Protein AF-A0A3D5T8Q3-F1 (afdb_monomer_lite)

Secondary structure (DSSP, 8-state):
--HHHHHHHHHHHHHHHHHHHHHHHHHHS---HHHHHHHHHHHHHHHHHHHHHHHHHHHHTT--SSHHHHHHHHHHHHHHTT-HHHHHHHHHT-

Structure (mmCIF, N/CA/C/O backbone):
data_AF-A0A3D5T8Q3-F1
#
_entry.id   AF-A0A3D5T8Q3-F1
#
loop_
_atom_site.group_PDB
_atom_site.id
_atom_site.type_symbol
_atom_site.label_atom_id
_atom_site.label_alt_id
_atom_site.label_comp_id
_atom_site.label_asym_id
_atom_site.label_entity_id
_atom_site.label_seq_id
_atom_site.pdbx_PDB_ins_code
_atom_site.Cartn_x
_atom_site.Cartn_y
_atom_site.Cartn_z
_atom_site.occupancy
_atom_site.B_iso_or_equiv
_atom_site.auth_seq_id
_atom_site.auth_comp_id
_atom_site.auth_asym_id
_atom_site.auth_atom_id
_atom_site.pdbx_PDB_model_num
ATOM 1 N N . MET A 1 1 ? -26.015 -15.810 -1.059 1.00 54.97 1 MET A N 1
ATOM 2 C CA . MET A 1 1 ? -24.928 -14.837 -0.778 1.00 54.97 1 MET A CA 1
ATOM 3 C C . MET A 1 1 ? -25.494 -13.435 -0.587 1.00 54.97 1 MET A C 1
ATOM 5 O O . MET A 1 1 ? -26.191 -12.942 -1.467 1.00 54.97 1 MET A O 1
ATOM 9 N N . THR A 1 2 ? -25.189 -12.785 0.534 1.00 77.38 2 THR A N 1
ATOM 10 C CA . THR A 1 2 ? -25.595 -11.402 0.844 1.00 77.38 2 THR A CA 1
ATOM 11 C C . THR A 1 2 ? -24.880 -10.378 -0.053 1.00 77.38 2 THR A C 1
ATOM 13 O O . THR A 1 2 ? -23.724 -10.565 -0.433 1.00 77.38 2 THR A O 1
ATOM 16 N N . LYS A 1 3 ? -25.552 -9.264 -0.394 1.00 73.81 3 LYS A N 1
ATOM 17 C CA . LYS A 1 3 ? -25.039 -8.215 -1.311 1.00 73.81 3 LYS A CA 1
ATOM 18 C C . LYS A 1 3 ? -23.670 -7.641 -0.890 1.00 73.81 3 L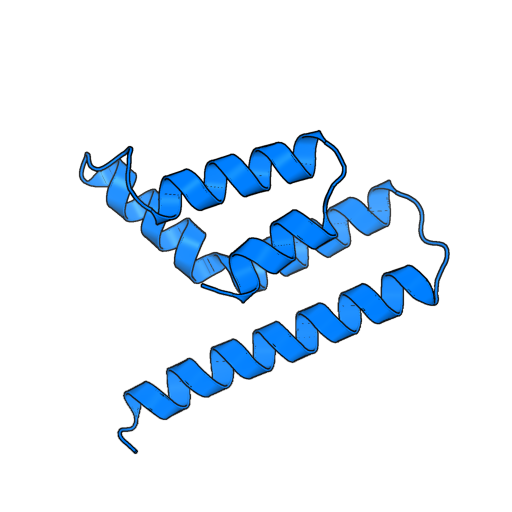YS A C 1
ATOM 20 O O . LYS A 1 3 ? -22.862 -7.301 -1.749 1.00 73.81 3 LYS A O 1
ATOM 25 N N . LYS A 1 4 ? -23.378 -7.597 0.419 1.00 70.06 4 LYS A N 1
ATOM 26 C CA . LYS A 1 4 ? -22.071 -7.185 0.972 1.00 70.06 4 LYS A CA 1
ATOM 27 C C . LYS A 1 4 ? -20.929 -8.132 0.583 1.00 70.06 4 LYS A C 1
ATOM 29 O O . LYS A 1 4 ? -19.845 -7.662 0.255 1.00 70.06 4 LYS A O 1
ATOM 34 N N . LEU A 1 5 ? -21.179 -9.443 0.564 1.00 71.81 5 LEU A N 1
ATOM 35 C CA . LEU A 1 5 ? -20.159 -10.448 0.259 1.00 71.81 5 LEU A CA 1
ATOM 36 C C . LEU A 1 5 ? -19.758 -10.412 -1.224 1.00 71.81 5 LEU A C 1
ATOM 38 O O . LEU A 1 5 ? -18.574 -10.467 -1.533 1.00 71.81 5 LEU A O 1
ATOM 42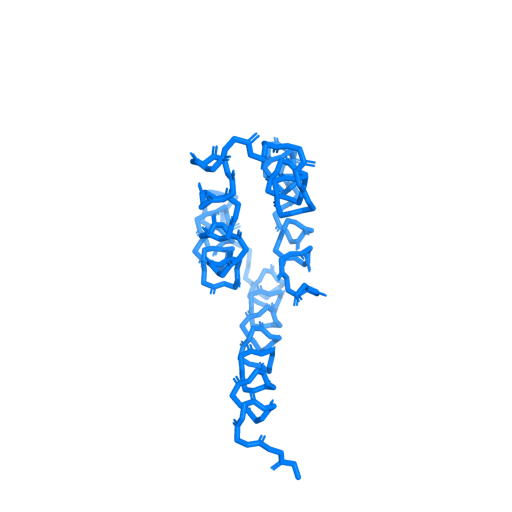 N N . LYS A 1 6 ? -20.721 -10.203 -2.137 1.00 71.62 6 LYS A N 1
ATOM 43 C CA . LYS A 1 6 ? -20.438 -10.016 -3.575 1.00 71.62 6 LYS A CA 1
ATOM 44 C C . LYS A 1 6 ? -19.559 -8.789 -3.842 1.00 71.62 6 LYS A C 1
ATOM 46 O O . LYS A 1 6 ? -18.645 -8.868 -4.652 1.00 71.62 6 LYS A O 1
ATOM 51 N N . LYS A 1 7 ? -19.802 -7.670 -3.150 1.00 70.19 7 LYS A N 1
ATOM 52 C CA . LYS A 1 7 ? -19.021 -6.432 -3.327 1.00 70.19 7 LYS A CA 1
ATOM 53 C C . LYS A 1 7 ? -17.573 -6.585 -2.844 1.00 70.19 7 LYS A C 1
ATOM 55 O O . LYS A 1 7 ? -16.662 -6.076 -3.486 1.00 70.19 7 LYS A O 1
ATOM 60 N N . ARG A 1 8 ? -17.370 -7.324 -1.747 1.00 69.19 8 ARG A N 1
ATOM 61 C CA . ARG A 1 8 ? -16.035 -7.660 -1.228 1.00 69.19 8 ARG A CA 1
ATOM 62 C C . ARG A 1 8 ? -15.299 -8.627 -2.164 1.00 69.19 8 ARG A C 1
ATOM 64 O O . ARG A 1 8 ? -14.146 -8.387 -2.486 1.00 69.19 8 ARG A O 1
ATOM 71 N N . LEU A 1 9 ? -15.998 -9.637 -2.687 1.00 75.25 9 LEU A N 1
ATOM 72 C CA . LEU A 1 9 ? -15.445 -10.588 -3.656 1.00 75.25 9 LEU A CA 1
ATOM 73 C C . LEU A 1 9 ? -14.994 -9.904 -4.959 1.00 75.25 9 LEU A C 1
ATOM 75 O O . LEU A 1 9 ? -13.897 -10.167 -5.432 1.00 75.25 9 LEU A O 1
ATOM 79 N N . TYR A 1 10 ? -15.795 -8.983 -5.505 1.00 73.31 10 TYR A N 1
ATOM 80 C CA . TYR A 1 10 ? -15.418 -8.224 -6.705 1.00 73.31 10 TYR A CA 1
ATOM 81 C C . TYR A 1 10 ? -14.162 -7.365 -6.502 1.00 73.31 10 TYR A C 1
ATOM 83 O O . TYR A 1 10 ? -13.359 -7.260 -7.422 1.00 73.31 10 TYR A O 1
ATOM 91 N N . ARG A 1 11 ? -13.964 -6.785 -5.309 1.00 68.38 11 ARG A N 1
ATOM 92 C CA . ARG A 1 11 ? -12.727 -6.058 -4.971 1.00 68.38 11 ARG A CA 1
ATOM 93 C C . ARG A 1 11 ? -11.509 -6.978 -4.944 1.00 68.38 11 ARG A C 1
ATOM 95 O O . ARG A 1 11 ? -10.499 -6.630 -5.540 1.00 68.38 11 ARG A O 1
ATOM 102 N N . ILE A 1 12 ? -11.629 -8.150 -4.319 1.00 74.56 12 ILE A N 1
ATOM 103 C CA . ILE A 1 12 ? -10.540 -9.137 -4.249 1.00 74.56 12 ILE A CA 1
ATOM 104 C C . ILE A 1 12 ? -10.176 -9.630 -5.655 1.00 74.56 12 ILE A C 1
ATOM 106 O O . ILE A 1 12 ? -9.004 -9.661 -6.012 1.00 74.56 12 ILE A O 1
ATOM 110 N N . ILE A 1 13 ? -11.173 -9.949 -6.487 1.00 79.31 13 ILE A N 1
ATOM 111 C CA . ILE A 1 13 ? -10.945 -10.394 -7.869 1.00 79.31 13 ILE A CA 1
ATOM 112 C C . ILE A 1 13 ? -10.302 -9.279 -8.705 1.00 79.31 13 ILE A C 1
ATOM 114 O O . ILE A 1 13 ? -9.344 -9.541 -9.426 1.00 79.31 13 ILE A O 1
ATOM 118 N N . ALA A 1 14 ? -10.775 -8.034 -8.590 1.00 76.38 14 ALA A N 1
ATOM 119 C CA . ALA A 1 14 ? -10.174 -6.899 -9.290 1.00 76.38 14 ALA A CA 1
ATOM 120 C C . ALA A 1 14 ? -8.717 -6.662 -8.858 1.00 76.38 14 ALA A C 1
ATOM 122 O O . ALA A 1 14 ? -7.859 -6.455 -9.714 1.00 76.38 14 ALA A O 1
ATOM 123 N N . GLY A 1 15 ? -8.423 -6.762 -7.557 1.00 70.38 15 GLY A N 1
ATOM 124 C CA . GLY A 1 15 ? -7.060 -6.693 -7.034 1.00 70.38 15 GLY A CA 1
ATOM 125 C C . GLY A 1 15 ? -6.177 -7.812 -7.585 1.00 70.38 15 GLY A C 1
ATOM 126 O O . GLY A 1 15 ? -5.086 -7.538 -8.079 1.00 70.38 15 GLY A O 1
ATOM 127 N N . ALA A 1 16 ? -6.665 -9.056 -7.572 1.00 76.38 16 ALA A N 1
ATOM 128 C CA . ALA A 1 16 ? -5.926 -10.226 -8.054 1.00 76.38 16 ALA A CA 1
ATOM 129 C C . ALA A 1 16 ? -5.594 -10.131 -9.548 1.00 76.38 16 ALA A C 1
ATOM 131 O O . ALA A 1 16 ? -4.470 -10.425 -9.952 1.00 76.38 16 ALA A O 1
ATOM 132 N N . VAL A 1 17 ? -6.544 -9.663 -10.361 1.00 80.06 17 VAL A N 1
ATOM 133 C CA . VAL A 1 17 ? -6.331 -9.432 -11.798 1.00 80.06 17 VAL A CA 1
ATOM 134 C C . VAL A 1 17 ? -5.318 -8.308 -12.025 1.00 80.06 17 VAL A C 1
ATOM 136 O O . VAL A 1 17 ? -4.431 -8.452 -12.863 1.00 80.06 17 VAL A O 1
ATOM 139 N N . CYS A 1 18 ? -5.400 -7.218 -11.257 1.00 75.38 18 CYS A N 1
ATOM 140 C CA . CYS A 1 18 ? -4.465 -6.098 -11.367 1.00 75.38 18 CYS A CA 1
ATOM 141 C C . CYS A 1 18 ? -3.035 -6.503 -10.963 1.00 75.38 18 CYS A C 1
ATOM 143 O O . CYS A 1 18 ? -2.076 -6.146 -11.646 1.00 75.38 18 CYS A O 1
ATOM 145 N N . TYR A 1 19 ? -2.888 -7.307 -9.907 1.00 74.62 19 TYR A N 1
ATOM 146 C CA . TYR A 1 19 ? -1.602 -7.857 -9.476 1.00 74.62 19 TYR A CA 1
ATOM 147 C C . TYR A 1 19 ? -0.999 -8.806 -10.517 1.00 74.62 19 TYR A C 1
ATOM 149 O O . TYR A 1 19 ? 0.164 -8.654 -10.890 1.00 74.62 19 TYR A O 1
ATOM 157 N N . ALA A 1 20 ? -1.800 -9.735 -11.049 1.00 78.94 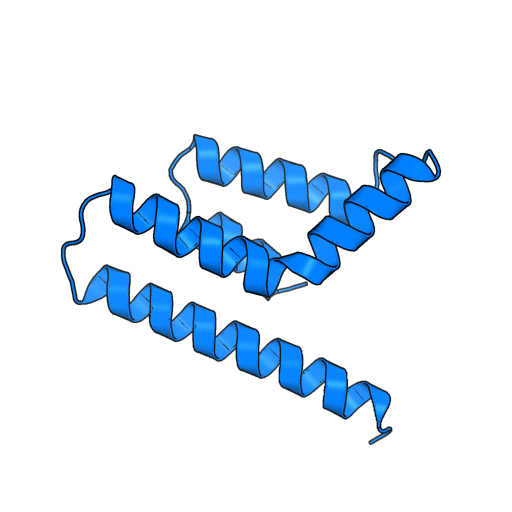20 ALA A N 1
ATOM 158 C CA . ALA A 1 20 ? -1.359 -10.650 -12.100 1.00 78.94 20 ALA A CA 1
ATOM 159 C C . ALA A 1 20 ? -0.931 -9.903 -13.375 1.00 78.94 20 ALA A C 1
ATOM 161 O O . ALA A 1 20 ? 0.067 -10.271 -13.995 1.00 78.94 20 ALA A O 1
ATOM 162 N N . ALA A 1 21 ? -1.640 -8.828 -13.739 1.00 76.12 21 ALA A N 1
ATOM 163 C CA . ALA A 1 21 ? -1.274 -7.973 -14.863 1.00 76.12 21 ALA A CA 1
ATOM 164 C C . ALA A 1 21 ? 0.068 -7.258 -14.633 1.00 76.12 21 ALA A C 1
ATOM 166 O O . ALA A 1 21 ? 0.912 -7.270 -15.526 1.00 76.12 21 ALA A O 1
ATOM 167 N N . CYS A 1 22 ? 0.303 -6.696 -13.440 1.00 67.62 22 CYS A N 1
ATOM 168 C CA . CYS A 1 22 ? 1.584 -6.070 -13.090 1.00 67.62 22 CYS A CA 1
ATOM 169 C C . CYS A 1 22 ? 2.748 -7.067 -13.102 1.00 67.62 22 CYS A C 1
ATOM 171 O O . CYS A 1 22 ? 3.789 -6.771 -13.683 1.00 67.62 22 CYS A O 1
ATOM 173 N N . MET A 1 23 ? 2.558 -8.259 -12.531 1.00 69.88 23 MET A N 1
ATOM 174 C CA . MET A 1 23 ? 3.586 -9.305 -12.507 1.00 69.88 23 MET A CA 1
ATOM 175 C C . MET A 1 23 ? 3.922 -9.814 -13.920 1.00 69.88 23 MET A C 1
ATOM 177 O O . MET A 1 23 ? 5.078 -10.104 -14.231 1.00 69.88 23 MET A O 1
ATOM 181 N N . ALA A 1 24 ? 2.923 -9.905 -14.805 1.00 74.62 24 ALA A N 1
ATOM 182 C CA . ALA A 1 24 ? 3.147 -10.237 -16.209 1.00 74.62 24 ALA A CA 1
ATOM 183 C C . ALA A 1 24 ? 3.912 -9.122 -16.940 1.00 74.62 24 ALA A C 1
ATOM 185 O O . ALA A 1 24 ? 4.822 -9.415 -17.710 1.00 74.62 24 ALA A O 1
ATOM 186 N N . LEU A 1 25 ? 3.586 -7.854 -16.673 1.00 67.88 25 LEU A N 1
ATOM 187 C CA . LEU A 1 25 ? 4.267 -6.694 -17.256 1.00 67.88 25 LEU A CA 1
ATOM 188 C C . LEU A 1 25 ? 5.745 -6.628 -16.852 1.00 67.88 25 LEU A C 1
ATOM 190 O O . LEU A 1 25 ? 6.593 -6.409 -17.712 1.00 67.88 25 LEU A O 1
ATOM 194 N N . GLU A 1 26 ? 6.048 -6.889 -15.580 1.00 66.50 26 GLU A N 1
ATOM 195 C CA . GLU A 1 26 ? 7.418 -6.949 -15.056 1.00 66.50 26 GLU A CA 1
ATOM 196 C C . GLU A 1 26 ? 8.251 -8.057 -15.720 1.00 66.50 26 GLU A C 1
ATOM 198 O O . GLU A 1 26 ? 9.418 -7.849 -16.041 1.00 66.50 26 GLU A O 1
ATOM 203 N N . LYS A 1 27 ? 7.654 -9.228 -15.983 1.00 66.38 27 LYS A N 1
ATOM 204 C CA . LYS A 1 27 ? 8.350 -10.339 -16.655 1.00 66.38 27 LYS A CA 1
ATOM 205 C C . LYS A 1 27 ? 8.492 -10.170 -18.167 1.00 66.38 27 LYS A C 1
ATOM 207 O O . LYS A 1 27 ? 9.417 -10.737 -18.743 1.00 66.38 27 LYS A O 1
ATOM 212 N N . LEU A 1 28 ? 7.553 -9.482 -18.816 1.00 59.88 28 LEU A N 1
ATOM 213 C CA . LEU A 1 28 ? 7.482 -9.401 -20.280 1.00 59.88 28 LEU A CA 1
ATOM 214 C C . LEU A 1 28 ? 8.178 -8.163 -20.852 1.00 59.88 28 LEU A C 1
ATOM 216 O O . LEU A 1 28 ? 8.557 -8.178 -22.022 1.00 59.88 28 LEU A O 1
ATOM 220 N N . VAL A 1 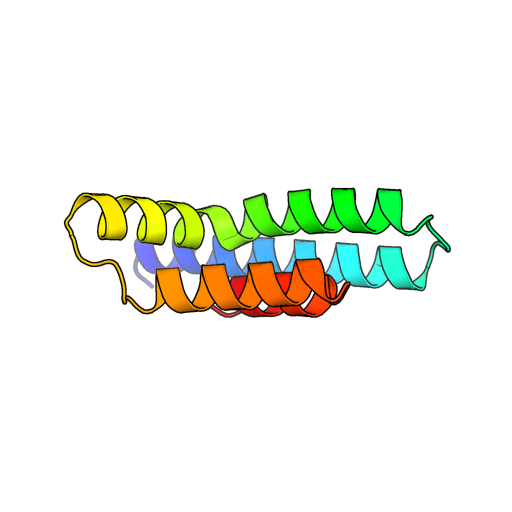29 ? 8.355 -7.105 -20.057 1.00 62.62 29 VAL A N 1
ATOM 221 C CA . VAL A 1 29 ? 8.984 -5.860 -20.504 1.00 62.62 29 VAL A CA 1
ATOM 222 C C . VAL A 1 29 ? 10.157 -5.536 -19.576 1.00 62.62 29 VAL A C 1
ATOM 224 O O . VAL A 1 29 ? 9.938 -5.356 -18.382 1.00 62.62 29 VAL A O 1
ATOM 227 N N . PRO A 1 30 ? 11.399 -5.414 -20.083 1.00 61.41 30 PRO A N 1
ATOM 228 C CA . PRO A 1 30 ? 12.516 -4.912 -19.292 1.00 61.41 30 PRO A CA 1
ATOM 229 C C . PRO A 1 30 ? 12.323 -3.405 -19.073 1.00 61.41 30 PRO A C 1
ATOM 231 O O . PRO A 1 30 ? 12.823 -2.571 -19.829 1.00 61.41 30 PRO A O 1
ATOM 234 N N . VAL A 1 31 ? 11.512 -3.052 -18.077 1.00 64.81 31 VAL A N 1
ATOM 235 C CA . VAL A 1 31 ? 11.226 -1.663 -17.715 1.00 64.81 31 VAL A CA 1
ATOM 236 C C . VAL A 1 31 ? 12.309 -1.142 -16.770 1.00 64.81 31 VAL A C 1
ATOM 238 O O . VAL A 1 31 ? 12.831 -1.875 -15.937 1.00 64.81 31 VAL A O 1
ATOM 241 N N . SER A 1 32 ? 12.648 0.143 -16.875 1.00 73.75 32 SER A N 1
ATOM 242 C CA . SER A 1 32 ? 13.550 0.804 -15.923 1.00 73.75 32 SER A CA 1
ATOM 243 C C . SER A 1 32 ? 13.015 0.699 -14.486 1.00 73.75 32 SER A C 1
ATOM 245 O O . SER A 1 32 ? 11.812 0.870 -14.267 1.00 73.75 32 SER A O 1
ATOM 247 N N . ASN A 1 33 ? 13.907 0.503 -13.505 1.00 73.69 33 ASN A N 1
ATOM 248 C CA . ASN A 1 33 ? 13.566 0.412 -12.075 1.00 73.69 33 ASN A CA 1
ATOM 249 C C . ASN A 1 33 ? 12.664 1.559 -11.592 1.00 73.69 33 ASN A C 1
ATOM 251 O O . ASN A 1 33 ? 11.772 1.343 -10.776 1.00 73.69 33 ASN A O 1
ATOM 255 N N . ASN A 1 34 ? 12.839 2.771 -12.125 1.00 79.69 34 ASN A N 1
ATOM 256 C CA . ASN A 1 34 ? 12.035 3.927 -11.727 1.00 79.69 34 ASN A CA 1
ATOM 257 C C . ASN A 1 34 ? 10.583 3.812 -12.210 1.00 79.69 34 ASN A C 1
ATOM 259 O O . ASN A 1 34 ? 9.658 4.220 -11.512 1.00 79.69 34 ASN A O 1
ATOM 263 N N . VAL A 1 35 ? 10.370 3.245 -13.398 1.00 80.62 35 VAL A N 1
ATOM 264 C CA . VAL A 1 35 ? 9.026 3.027 -13.950 1.00 80.62 35 VAL A CA 1
ATOM 265 C C . VAL A 1 35 ? 8.330 1.891 -13.199 1.00 80.62 35 VAL A C 1
ATOM 267 O O . VAL A 1 35 ? 7.147 2.007 -12.891 1.00 80.62 35 VAL A O 1
ATOM 270 N N . LEU A 1 36 ? 9.074 0.840 -12.841 1.00 79.44 36 LEU A N 1
ATOM 271 C CA . LEU A 1 36 ? 8.602 -0.258 -11.993 1.00 79.44 36 LEU A CA 1
ATOM 272 C C . LEU A 1 36 ? 8.146 0.237 -10.618 1.00 79.44 36 LEU A C 1
ATOM 274 O O . LEU A 1 36 ? 7.033 -0.074 -10.200 1.00 79.44 36 LEU A O 1
ATOM 278 N N . LEU A 1 37 ? 8.952 1.074 -9.960 1.00 83.75 37 LEU A N 1
ATOM 279 C CA . LEU A 1 37 ? 8.596 1.692 -8.682 1.00 83.75 37 LEU A CA 1
ATOM 280 C C . LEU A 1 37 ? 7.275 2.464 -8.791 1.00 83.75 37 LEU A C 1
ATOM 282 O O . LEU A 1 37 ? 6.383 2.269 -7.965 1.00 83.75 37 LEU A O 1
ATOM 286 N N . ILE A 1 38 ? 7.129 3.321 -9.809 1.00 84.62 38 ILE A N 1
ATOM 287 C CA . ILE A 1 38 ? 5.910 4.122 -10.009 1.00 84.62 38 ILE A CA 1
ATOM 288 C C . ILE A 1 38 ? 4.705 3.211 -10.274 1.00 84.62 38 ILE A C 1
ATOM 290 O O . ILE A 1 38 ? 3.649 3.406 -9.672 1.00 84.62 38 ILE A O 1
ATOM 294 N N . ALA A 1 39 ? 4.856 2.198 -11.130 1.00 83.75 39 ALA A N 1
ATOM 295 C CA . ALA A 1 39 ? 3.791 1.249 -11.438 1.00 83.75 39 ALA A CA 1
ATOM 296 C C . ALA A 1 39 ? 3.329 0.490 -10.184 1.00 83.75 39 ALA A C 1
ATOM 298 O O . ALA A 1 39 ? 2.130 0.432 -9.904 1.00 83.75 39 ALA A O 1
ATOM 299 N N . PHE A 1 40 ? 4.266 -0.027 -9.386 1.00 83.94 40 PHE A N 1
ATOM 300 C CA . PHE A 1 40 ? 3.942 -0.729 -8.148 1.00 83.94 40 PHE A CA 1
ATOM 301 C C . PHE A 1 40 ? 3.368 0.188 -7.073 1.00 83.94 40 PHE A C 1
ATOM 303 O O . PHE A 1 40 ? 2.465 -0.240 -6.359 1.00 83.94 40 PHE A O 1
ATOM 310 N 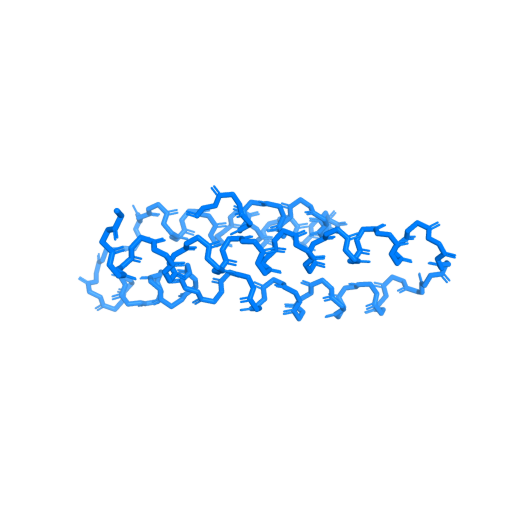N . LEU A 1 41 ? 3.805 1.446 -6.979 1.00 87.25 41 LEU A N 1
ATOM 311 C CA . LEU A 1 41 ? 3.180 2.430 -6.091 1.00 87.25 41 LEU A CA 1
ATOM 312 C C . LEU A 1 41 ? 1.718 2.682 -6.466 1.00 87.25 41 LEU A C 1
ATOM 314 O O . LEU A 1 41 ? 0.853 2.698 -5.591 1.00 87.25 41 LEU A O 1
ATOM 318 N N . VAL A 1 42 ? 1.417 2.847 -7.757 1.00 86.25 42 VAL A N 1
ATOM 319 C CA . VAL A 1 42 ? 0.035 3.035 -8.224 1.00 86.25 42 VAL A CA 1
ATOM 320 C C . VAL A 1 42 ? -0.812 1.812 -7.872 1.00 86.25 42 VAL A C 1
ATOM 322 O O . VAL A 1 42 ? -1.872 1.954 -7.259 1.00 86.25 42 VAL A O 1
ATOM 325 N N . THR A 1 43 ? -0.327 0.608 -8.172 1.00 83.62 43 THR A N 1
ATOM 326 C CA . THR A 1 43 ? -1.022 -0.643 -7.836 1.00 83.62 43 THR A CA 1
ATOM 327 C C . THR A 1 43 ? -1.201 -0.809 -6.326 1.00 83.62 43 THR A C 1
ATOM 329 O O . THR A 1 43 ? -2.285 -1.173 -5.868 1.00 83.62 43 THR A O 1
ATOM 332 N N . TYR A 1 44 ? -0.183 -0.467 -5.538 1.00 87.44 44 TYR A N 1
ATOM 333 C CA . TYR A 1 44 ? -0.229 -0.474 -4.080 1.00 87.44 44 TYR A CA 1
ATOM 334 C C . TYR A 1 44 ? -1.333 0.438 -3.533 1.00 87.44 44 TYR A C 1
ATOM 336 O O . TYR A 1 44 ? -2.094 0.017 -2.666 1.00 87.44 44 TYR A O 1
ATOM 344 N N . PHE A 1 45 ? -1.483 1.655 -4.062 1.00 86.19 45 PHE A N 1
ATOM 345 C CA . PHE A 1 45 ? -2.557 2.562 -3.645 1.00 86.19 45 PHE A CA 1
ATOM 346 C C . PHE A 1 45 ? -3.949 2.077 -4.069 1.00 86.19 45 PHE A C 1
ATOM 348 O O . PHE A 1 45 ? -4.911 2.256 -3.320 1.00 86.19 45 PHE A O 1
ATOM 355 N N . ILE A 1 46 ? -4.071 1.456 -5.245 1.00 83.62 46 ILE A N 1
ATOM 356 C CA . ILE A 1 46 ? -5.348 0.930 -5.750 1.00 83.62 46 ILE A CA 1
ATOM 357 C C . ILE A 1 46 ? -5.828 -0.250 -4.897 1.00 83.62 46 ILE A C 1
ATOM 359 O O . ILE A 1 46 ? -6.998 -0.297 -4.513 1.00 83.62 46 ILE A O 1
ATOM 363 N N . ILE A 1 47 ? -4.931 -1.191 -4.594 1.00 83.56 47 ILE A N 1
ATOM 364 C CA . ILE A 1 47 ? -5.254 -2.425 -3.865 1.00 83.56 47 ILE A CA 1
ATOM 365 C C . ILE A 1 47 ? -5.291 -2.160 -2.356 1.00 83.56 47 ILE A C 1
ATOM 367 O O . ILE A 1 47 ? -6.273 -2.471 -1.686 1.00 83.56 47 ILE A O 1
ATOM 371 N N . GLY A 1 48 ? -4.254 -1.510 -1.829 1.00 84.56 48 GLY A N 1
ATOM 372 C CA . GLY A 1 48 ? -4.087 -1.213 -0.409 1.00 84.56 48 GLY A CA 1
ATOM 373 C C . GLY A 1 48 ? -4.885 -0.008 0.087 1.00 84.56 48 GLY A C 1
ATOM 374 O O . GLY A 1 48 ? -4.821 0.307 1.271 1.00 84.56 48 GLY A O 1
ATOM 375 N N . GLY A 1 49 ? -5.657 0.679 -0.761 1.00 86.31 49 GLY A N 1
ATOM 376 C CA . GLY A 1 49 ? -6.377 1.904 -0.393 1.00 86.31 49 GLY A CA 1
ATOM 377 C C . GLY A 1 49 ? -7.329 1.748 0.801 1.00 86.31 49 GLY A C 1
ATOM 378 O O . GLY A 1 49 ? -7.404 2.639 1.650 1.00 86.31 49 GLY A O 1
ATOM 379 N N . ASP A 1 50 ? -8.023 0.611 0.917 1.00 84.88 50 ASP A N 1
ATOM 380 C CA . ASP A 1 50 ? -8.881 0.323 2.078 1.00 84.88 50 ASP A CA 1
ATOM 381 C C . ASP A 1 50 ? -8.051 0.131 3.367 1.00 84.88 50 ASP A C 1
ATOM 383 O O . ASP A 1 50 ? -8.459 0.587 4.440 1.00 84.88 50 ASP A O 1
ATOM 387 N N . VAL A 1 51 ? -6.871 -0.494 3.259 1.00 87.62 51 VAL A N 1
ATOM 388 C CA . VAL A 1 51 ? -5.934 -0.723 4.373 1.00 87.62 51 VAL A CA 1
ATOM 389 C C . VAL A 1 51 ? -5.293 0.583 4.814 1.00 87.62 51 VAL A C 1
ATOM 391 O O . VAL A 1 51 ? -5.367 0.922 5.991 1.00 87.62 51 VAL A O 1
ATOM 394 N N . LEU A 1 52 ? -4.758 1.361 3.870 1.00 89.62 52 LEU A N 1
ATOM 395 C CA . LEU A 1 52 ? -4.157 2.678 4.096 1.00 89.62 52 LEU A CA 1
ATOM 396 C C . LEU A 1 52 ? -5.149 3.626 4.770 1.00 89.62 52 LEU A C 1
ATOM 398 O O . LEU A 1 52 ? -4.827 4.275 5.766 1.00 89.62 52 LEU A O 1
ATOM 402 N N . LYS A 1 53 ? -6.387 3.674 4.265 1.00 89.62 53 LYS A N 1
ATOM 403 C CA . LYS A 1 53 ? -7.446 4.494 4.858 1.00 89.62 53 LYS A CA 1
ATOM 404 C C . LYS A 1 53 ? -7.815 4.010 6.259 1.00 89.62 53 LYS A C 1
ATOM 406 O O . LYS A 1 53 ? -8.017 4.837 7.146 1.00 89.62 53 LYS A O 1
ATOM 411 N N . GLY A 1 54 ? -7.908 2.698 6.464 1.00 88.56 54 GLY A N 1
ATOM 412 C CA . GLY A 1 54 ? -8.177 2.120 7.777 1.00 88.56 54 GLY A CA 1
ATOM 413 C C . GLY A 1 54 ? -7.065 2.414 8.788 1.00 88.56 54 GLY A C 1
ATOM 414 O O . GLY A 1 54 ? -7.372 2.827 9.903 1.00 88.56 54 GLY A O 1
ATOM 415 N N . ALA A 1 55 ? -5.800 2.281 8.380 1.00 89.88 55 ALA A N 1
ATOM 416 C CA . ALA A 1 55 ? -4.636 2.632 9.189 1.00 89.88 55 ALA A CA 1
ATOM 417 C C . ALA A 1 55 ? -4.677 4.117 9.575 1.00 89.88 55 ALA A C 1
ATOM 419 O O . ALA A 1 55 ? -4.633 4.446 10.756 1.00 89.88 55 ALA A O 1
ATOM 420 N N . ALA A 1 56 ? -4.887 5.021 8.611 1.00 89.94 56 ALA A N 1
ATOM 421 C CA . ALA A 1 56 ? -4.993 6.457 8.880 1.00 89.94 56 ALA A CA 1
ATOM 422 C C . ALA A 1 56 ? -6.124 6.791 9.871 1.00 89.94 56 ALA A C 1
ATOM 424 O O . ALA A 1 56 ? -5.934 7.573 10.801 1.00 89.94 56 ALA A O 1
ATOM 425 N N . GLN A 1 57 ? -7.299 6.173 9.717 1.00 91.06 57 GLN A N 1
ATOM 426 C CA . GLN A 1 57 ? -8.423 6.367 10.638 1.00 91.06 57 GLN A CA 1
ATOM 427 C C . GLN A 1 57 ? -8.125 5.864 12.054 1.00 91.06 57 GLN A C 1
ATOM 429 O O . GLN A 1 57 ? -8.553 6.493 13.021 1.00 91.06 57 GLN A O 1
ATOM 434 N N . ASN A 1 58 ? -7.422 4.740 12.181 1.00 90.00 58 ASN A N 1
ATOM 435 C CA . ASN A 1 58 ? -7.085 4.150 13.472 1.00 90.00 58 ASN A CA 1
ATOM 436 C C . ASN A 1 58 ? -5.983 4.940 14.189 1.00 90.00 58 ASN A C 1
ATOM 438 O O . ASN A 1 58 ? -6.112 5.189 15.388 1.00 90.00 58 ASN A O 1
ATOM 442 N N . ILE A 1 59 ? -5.011 5.478 13.447 1.00 90.31 59 ILE A N 1
ATOM 443 C CA . ILE A 1 59 ? -4.012 6.423 13.969 1.00 90.31 59 ILE A CA 1
ATOM 444 C C . ILE A 1 59 ? -4.694 7.674 14.537 1.00 90.31 59 ILE A C 1
ATOM 446 O O . ILE A 1 59 ? -4.403 8.067 15.664 1.00 90.31 59 ILE A O 1
ATOM 450 N N . ILE A 1 60 ? -5.652 8.266 13.809 1.00 90.50 60 ILE A N 1
ATOM 451 C CA . ILE A 1 60 ? -6.402 9.450 14.277 1.00 90.50 60 ILE A CA 1
ATOM 452 C C . ILE A 1 60 ? -7.180 9.152 15.571 1.00 90.50 60 ILE A C 1
ATOM 454 O O . ILE A 1 60 ? -7.339 10.026 16.418 1.00 90.50 60 ILE A O 1
ATOM 458 N N . LYS A 1 61 ? -7.646 7.912 15.752 1.00 90.25 61 LYS A N 1
ATOM 459 C CA . LYS A 1 61 ? -8.352 7.459 16.962 1.00 90.25 61 LYS A CA 1
ATOM 460 C C . LYS A 1 61 ? -7.415 7.081 18.119 1.00 90.25 61 LYS A C 1
ATOM 462 O O . LYS A 1 61 ? -7.901 6.626 19.151 1.00 90.25 61 LYS A O 1
ATOM 467 N N . GLY A 1 62 ? -6.099 7.233 17.958 1.00 89.06 62 GLY A N 1
ATOM 468 C CA . GLY A 1 62 ? -5.096 6.872 18.964 1.00 89.06 62 GLY A CA 1
ATOM 469 C C . GLY A 1 62 ? -4.724 5.385 18.995 1.00 89.06 62 GLY A C 1
ATOM 470 O O . GLY A 1 62 ? -3.966 4.968 19.866 1.00 89.06 62 GLY A O 1
ATOM 471 N N . GLN A 1 63 ? -5.214 4.575 18.052 1.00 87.31 63 GLN A N 1
ATOM 472 C CA . GLN A 1 63 ? -4.847 3.162 17.902 1.00 87.31 63 GLN A CA 1
ATOM 473 C C . GLN A 1 63 ? -3.759 3.022 16.838 1.00 87.31 63 GLN A C 1
ATOM 475 O O . GLN A 1 63 ? -4.019 2.658 15.694 1.00 87.31 63 GLN A O 1
ATOM 480 N N . ILE A 1 64 ? -2.536 3.374 17.227 1.00 82.94 64 ILE A N 1
ATOM 481 C CA . ILE A 1 64 ? -1.395 3.468 16.312 1.00 82.94 64 ILE A CA 1
ATOM 482 C C . ILE A 1 64 ? -0.817 2.082 15.998 1.00 82.94 64 ILE A C 1
ATOM 484 O O . ILE A 1 64 ? -0.459 1.830 14.865 1.00 82.94 64 ILE A O 1
ATOM 488 N N . PHE A 1 65 ? -0.768 1.159 16.961 1.00 88.62 65 PHE A N 1
ATOM 489 C CA . PHE A 1 65 ? -0.210 -0.190 16.776 1.00 88.62 65 PHE A CA 1
ATOM 490 C C . PHE A 1 65 ? -1.287 -1.219 16.420 1.00 88.62 65 PHE A C 1
ATOM 492 O O . PHE A 1 65 ? -1.481 -2.203 17.134 1.00 88.62 65 PHE A O 1
ATOM 499 N N . ASP A 1 66 ? -2.025 -0.967 15.342 1.00 88.38 66 ASP A N 1
ATOM 500 C CA . ASP A 1 66 ? -3.024 -1.903 14.828 1.00 88.38 66 ASP A CA 1
ATOM 501 C C . ASP A 1 66 ? -2.478 -2.750 13.663 1.00 88.38 66 ASP A C 1
ATOM 503 O O . ASP A 1 66 ? -1.405 -2.498 13.115 1.00 88.38 66 ASP A O 1
ATOM 507 N N . GLU A 1 67 ? -3.224 -3.782 13.271 1.00 88.56 67 GLU A N 1
ATOM 508 C CA . GLU A 1 67 ? -2.835 -4.693 12.186 1.00 88.56 67 GLU A CA 1
ATOM 509 C C . GLU A 1 67 ? -2.628 -3.958 10.850 1.00 88.56 67 GLU A C 1
ATOM 511 O O . GLU A 1 67 ? -1.680 -4.247 10.118 1.00 88.56 67 GLU A O 1
ATOM 516 N N . LYS A 1 68 ? -3.467 -2.955 10.550 1.00 89.56 68 LYS A N 1
ATOM 517 C CA . LYS A 1 68 ? -3.367 -2.188 9.299 1.00 89.56 68 LYS A CA 1
ATOM 518 C C . LYS A 1 68 ? -2.118 -1.318 9.276 1.00 89.56 68 LYS A C 1
ATOM 520 O O . LYS A 1 68 ? -1.468 -1.208 8.243 1.00 89.56 68 LYS A O 1
ATOM 525 N N . PHE A 1 69 ? -1.773 -0.710 10.401 1.00 91.50 69 PHE A N 1
ATOM 526 C CA . PHE A 1 69 ? -0.558 0.067 10.567 1.00 91.50 69 PHE A CA 1
ATOM 527 C C . PHE A 1 69 ? 0.685 -0.806 10.429 1.00 91.50 69 PHE A C 1
ATOM 529 O O . PHE A 1 69 ? 1.593 -0.445 9.681 1.00 91.50 69 PHE A O 1
ATOM 536 N N . LEU A 1 70 ? 0.706 -1.968 11.090 1.00 91.88 70 LEU A N 1
ATOM 537 C CA . LEU A 1 70 ? 1.816 -2.916 10.980 1.00 91.88 70 LEU A CA 1
ATOM 538 C C . LEU A 1 70 ? 2.030 -3.359 9.530 1.00 91.88 70 LEU A C 1
ATOM 540 O O . LEU A 1 70 ? 3.170 -3.378 9.065 1.00 91.88 70 LEU A O 1
ATOM 544 N N . MET A 1 71 ? 0.952 -3.627 8.789 1.00 92.38 71 MET A N 1
ATOM 545 C CA . MET A 1 71 ? 1.051 -3.915 7.360 1.00 92.38 71 MET A CA 1
ATOM 546 C C . MET A 1 71 ? 1.613 -2.742 6.558 1.00 92.38 71 MET A C 1
ATOM 548 O O . MET A 1 71 ? 2.496 -2.955 5.736 1.00 92.38 71 MET A O 1
ATOM 552 N N . VAL A 1 72 ? 1.134 -1.515 6.789 1.00 91.94 72 VAL A N 1
ATOM 553 C CA . VAL A 1 72 ? 1.622 -0.325 6.069 1.00 91.94 72 VAL A CA 1
ATOM 554 C C . VAL A 1 72 ? 3.108 -0.083 6.339 1.00 91.94 72 VAL A C 1
ATOM 556 O O . VAL A 1 72 ? 3.851 0.231 5.414 1.00 91.94 72 VAL A O 1
ATOM 559 N N . ILE A 1 73 ? 3.574 -0.259 7.576 1.00 93.31 73 ILE A N 1
ATOM 560 C CA . ILE A 1 73 ? 5.006 -0.163 7.888 1.00 93.31 73 ILE A CA 1
ATOM 561 C C . ILE A 1 73 ? 5.805 -1.267 7.189 1.00 93.31 73 ILE A C 1
ATOM 563 O O . ILE A 1 73 ? 6.863 -0.980 6.628 1.00 93.31 73 ILE A O 1
ATOM 567 N N . ALA A 1 74 ? 5.308 -2.506 7.188 1.00 92.50 74 ALA A N 1
ATOM 568 C CA . ALA A 1 74 ? 5.991 -3.626 6.547 1.00 92.50 74 ALA A CA 1
ATOM 569 C C . ALA A 1 74 ? 6.147 -3.407 5.035 1.00 92.50 74 ALA A C 1
ATOM 571 O O . ALA A 1 74 ? 7.232 -3.600 4.485 1.00 92.50 74 ALA A O 1
ATOM 572 N N . THR A 1 75 ? 5.092 -2.945 4.365 1.00 93.56 75 THR A N 1
ATOM 573 C CA . THR A 1 75 ? 5.124 -2.675 2.925 1.00 93.56 75 THR A CA 1
ATOM 574 C C . THR A 1 75 ? 5.972 -1.454 2.588 1.00 93.56 75 THR A C 1
ATOM 576 O O . THR A 1 75 ? 6.688 -1.491 1.593 1.00 93.56 75 THR A O 1
ATOM 579 N N . ILE A 1 76 ? 5.983 -0.406 3.422 1.00 93.12 76 ILE A N 1
ATOM 580 C CA . ILE A 1 76 ? 6.932 0.713 3.276 1.00 93.12 76 ILE A CA 1
ATOM 581 C C . ILE A 1 76 ? 8.376 0.206 3.388 1.00 93.12 76 ILE A C 1
ATOM 583 O O . ILE A 1 76 ? 9.208 0.572 2.560 1.00 93.12 76 ILE A O 1
ATOM 587 N N . GLY A 1 77 ? 8.670 -0.669 4.353 1.00 93.38 77 GLY A N 1
ATOM 588 C CA . GLY A 1 77 ? 9.978 -1.316 4.475 1.00 93.38 77 GLY A CA 1
ATOM 589 C C . GLY A 1 77 ? 10.367 -2.086 3.210 1.00 93.38 77 GLY A C 1
ATOM 590 O O . GLY A 1 77 ? 11.466 -1.904 2.691 1.00 93.38 77 GLY A O 1
ATOM 591 N N . ALA A 1 78 ? 9.437 -2.864 2.654 1.00 92.38 78 ALA A N 1
ATOM 592 C CA . ALA A 1 78 ? 9.644 -3.585 1.401 1.00 92.38 78 ALA A CA 1
ATOM 593 C C . ALA A 1 78 ? 9.914 -2.634 0.214 1.00 92.38 78 ALA A C 1
ATOM 595 O O . ALA A 1 78 ? 10.860 -2.856 -0.541 1.00 92.38 78 ALA A O 1
ATOM 596 N N . PHE A 1 79 ? 9.186 -1.514 0.100 1.00 89.38 79 PHE A N 1
ATOM 597 C CA . PHE A 1 79 ? 9.469 -0.477 -0.904 1.00 89.38 79 PHE A CA 1
ATOM 598 C C . PHE A 1 79 ? 10.877 0.120 -0.757 1.00 89.38 79 PHE A C 1
ATOM 600 O O . PHE A 1 79 ? 11.561 0.324 -1.761 1.00 89.38 79 PHE A O 1
ATOM 607 N N . LEU A 1 80 ? 11.338 0.367 0.472 1.00 90.88 80 LEU A N 1
ATOM 608 C CA . LEU A 1 80 ? 12.694 0.866 0.735 1.00 90.88 80 LEU A CA 1
ATOM 609 C C . LEU A 1 80 ? 13.774 -0.170 0.384 1.00 90.88 80 LEU A C 1
ATOM 611 O O . LEU A 1 80 ? 14.859 0.200 -0.058 1.00 90.88 80 LEU A O 1
ATOM 615 N N . SER A 1 81 ? 13.472 -1.462 0.524 1.00 91.44 81 SER A N 1
ATOM 616 C CA . SER A 1 81 ? 14.349 -2.569 0.117 1.00 91.44 81 SER A CA 1
ATOM 617 C C . SER A 1 81 ? 14.218 -2.961 -1.360 1.00 91.44 81 SER A C 1
ATOM 619 O O . SER A 1 81 ? 14.786 -3.971 -1.767 1.00 91.44 81 SER A O 1
ATOM 621 N N . SER A 1 82 ? 13.506 -2.174 -2.177 1.00 87.88 82 SER A N 1
ATOM 622 C CA . SER A 1 82 ? 13.230 -2.475 -3.595 1.00 87.88 82 SER A CA 1
A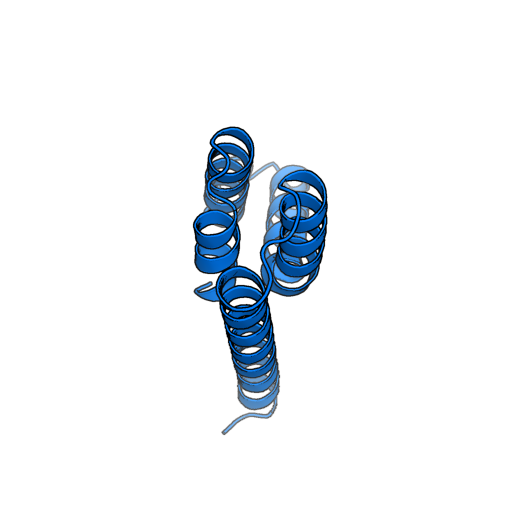TOM 623 C C . SER A 1 82 ? 12.470 -3.793 -3.836 1.00 87.88 82 SER A C 1
ATOM 625 O O . SER A 1 82 ? 12.512 -4.348 -4.929 1.00 87.88 82 SER A O 1
ATOM 627 N N . GLN A 1 83 ? 11.747 -4.274 -2.823 1.00 89.00 83 GLN A N 1
ATOM 628 C CA . GLN A 1 83 ? 10.851 -5.436 -2.859 1.00 89.00 83 GLN A CA 1
ATOM 629 C C . GLN A 1 83 ? 9.411 -4.975 -3.131 1.00 89.00 83 GLN A C 1
ATOM 631 O O . GLN A 1 83 ? 8.524 -5.008 -2.272 1.00 89.00 83 GLN A O 1
ATOM 636 N N . TYR A 1 84 ? 9.195 -4.421 -4.326 1.00 87.25 84 TYR A N 1
ATOM 637 C CA . TYR A 1 84 ? 7.901 -3.858 -4.721 1.00 87.25 84 TYR A CA 1
ATOM 638 C C . TYR A 1 84 ? 6.798 -4.917 -4.907 1.00 87.25 84 TYR A C 1
ATOM 640 O O . TYR A 1 84 ? 5.681 -4.686 -4.426 1.00 87.25 84 TYR A O 1
ATOM 648 N N . PRO A 1 85 ? 7.060 -6.076 -5.552 1.00 85.44 85 PRO A N 1
ATOM 649 C CA . PRO A 1 85 ? 6.051 -7.122 -5.711 1.00 85.44 85 PRO A CA 1
ATOM 650 C C . PRO A 1 85 ? 5.513 -7.647 -4.374 1.00 85.44 85 PRO A C 1
ATOM 652 O O . PRO A 1 85 ? 4.309 -7.881 -4.240 1.00 85.44 85 PRO A O 1
ATOM 655 N N . GLU A 1 86 ? 6.380 -7.793 -3.374 1.00 86.62 86 GLU A N 1
ATOM 656 C CA . GLU A 1 86 ? 6.055 -8.272 -2.030 1.00 86.62 86 GLU A CA 1
ATOM 657 C C . GLU A 1 86 ? 5.187 -7.260 -1.279 1.00 86.62 86 GLU A C 1
ATOM 659 O O . GLU A 1 86 ? 4.184 -7.634 -0.666 1.00 86.62 86 GLU A O 1
ATOM 664 N N . ALA A 1 87 ? 5.514 -5.968 -1.389 1.00 88.69 87 ALA A N 1
ATOM 665 C CA . ALA A 1 87 ? 4.725 -4.895 -0.793 1.00 88.69 87 ALA A CA 1
ATOM 666 C C . ALA A 1 87 ? 3.273 -4.895 -1.305 1.00 88.69 87 ALA A C 1
ATOM 668 O O . ALA A 1 87 ? 2.325 -4.710 -0.536 1.00 88.69 87 ALA A O 1
ATOM 669 N N . VAL A 1 88 ? 3.084 -5.129 -2.606 1.00 86.75 88 VAL A N 1
ATOM 670 C CA . VAL A 1 88 ? 1.747 -5.215 -3.209 1.00 86.75 88 VAL A CA 1
ATOM 671 C C . VAL A 1 88 ? 1.052 -6.529 -2.860 1.00 86.75 88 VAL A C 1
ATOM 673 O O . VAL A 1 88 ? -0.149 -6.516 -2.590 1.00 86.75 88 VAL A O 1
ATOM 676 N N . ALA A 1 89 ? 1.782 -7.645 -2.802 1.00 85.38 89 ALA A N 1
ATOM 677 C CA . ALA A 1 89 ? 1.225 -8.940 -2.418 1.00 85.38 89 ALA A CA 1
ATOM 678 C C . ALA A 1 89 ? 0.644 -8.920 -0.995 1.00 85.38 89 ALA A C 1
ATOM 680 O O . ALA A 1 89 ? -0.465 -9.407 -0.782 1.00 85.38 89 ALA A O 1
ATOM 681 N N . VAL A 1 90 ? 1.333 -8.296 -0.034 1.00 87.31 90 VAL A N 1
ATOM 682 C CA . VAL A 1 90 ? 0.822 -8.144 1.341 1.00 87.31 90 VAL A CA 1
ATOM 683 C C . VAL A 1 90 ? -0.514 -7.394 1.362 1.00 87.31 90 VAL A C 1
ATOM 685 O O . VAL A 1 90 ? -1.437 -7.811 2.056 1.00 87.31 90 VAL A O 1
ATOM 688 N N . MET A 1 91 ? -0.654 -6.329 0.567 1.00 86.25 91 MET A N 1
ATOM 689 C CA . MET A 1 91 ? -1.913 -5.577 0.473 1.00 86.25 91 MET A CA 1
ATOM 690 C C . MET A 1 91 ? -3.018 -6.325 -0.276 1.00 86.25 91 MET A C 1
ATOM 692 O O . MET A 1 91 ? -4.193 -6.078 -0.028 1.00 86.25 91 MET A O 1
ATOM 696 N N . LEU A 1 92 ? -2.659 -7.224 -1.191 1.00 80.62 92 LEU A N 1
ATOM 697 C CA . LEU A 1 92 ? -3.605 -8.032 -1.956 1.00 80.62 92 LEU A CA 1
ATOM 698 C C . LEU A 1 92 ? -4.338 -9.061 -1.089 1.00 80.62 92 LEU A C 1
ATOM 700 O O . LEU A 1 92 ? -5.523 -9.317 -1.303 1.00 80.62 92 LEU A O 1
ATOM 704 N N . PHE A 1 93 ? -3.620 -9.692 -0.159 1.00 79.44 93 PHE A N 1
ATOM 705 C CA . PHE A 1 93 ? -4.128 -10.821 0.623 1.00 79.44 93 PHE A CA 1
ATOM 706 C C . PHE A 1 93 ? -4.908 -10.420 1.886 1.00 79.44 93 PHE A C 1
ATOM 708 O O . PHE A 1 93 ? -5.327 -11.302 2.636 1.00 79.44 93 PHE A O 1
ATOM 715 N N . TYR A 1 94 ? -5.138 -9.123 2.100 1.00 73.12 94 TYR A N 1
ATOM 716 C CA . TYR A 1 94 ? -5.878 -8.574 3.241 1.00 73.12 94 TYR A CA 1
ATOM 717 C C . TYR A 1 94 ? -7.319 -8.172 2.879 1.00 73.12 94 TYR A C 1
ATOM 719 O O . TYR A 1 94 ? -8.273 -8.558 3.605 1.00 73.12 94 TYR A O 1
#

Foldseek 3Di:
DDPVVVVVVVLLVVLVVLLVVLVVCVVPDVDPLVVNLVSLVVSLCSLQVVLVVVQVVCVVVVNNPDPSNVLVVVLVVCSVVSNSSVSSVSSSVD

Sequence (94 aa):
MTKKLKKRLYRIIAGAVCYAACMALEKLVPVSNNVLLIAFLVTYFIIGGDVLKGAAQNIIKGQIFDEKFLMVIATIGAFLSSQYPEAVAVMLFY

Radius of gyration: 14.46 Å; chains: 1; bounding box: 40×24×40 Å

pLDDT: mean 81.7, std 9.11, range [54.97, 93.56]